Protein AF-A0A6P0U2B2-F1 (afdb_monomer)

Radius of gyration: 15.57 Å; Cα contacts (8 Å, |Δi|>4): 44; chains: 1; bounding box: 27×31×54 Å

Foldseek 3Di:
DDDDPPDDPPPPPCLPPPVSLVVVCVVPLVVSLVVLVVVLVCCVVVVDDDDPVVNVVSVVSNVVSVVVVVVVVVVD

Solvent-accessible surface area (backbone atoms only — not comparable to full-atom values): 4562 Å² total; per-residue (Å²): 138,85,79,74,80,79,80,73,86,80,69,75,49,74,80,70,39,66,68,52,42,48,54,45,34,76,76,36,32,67,62,40,30,53,52,41,52,50,53,52,49,33,36,78,70,67,77,39,94,72,55,69,68,58,52,50,52,45,51,54,54,33,53,55,26,50,54,52,50,51,54,52,62,74,75,104

Mean predicted aligned error: 9.4 Å

Structure (mmCIF, N/CA/C/O backbone):
data_AF-A0A6P0U2B2-F1
#
_en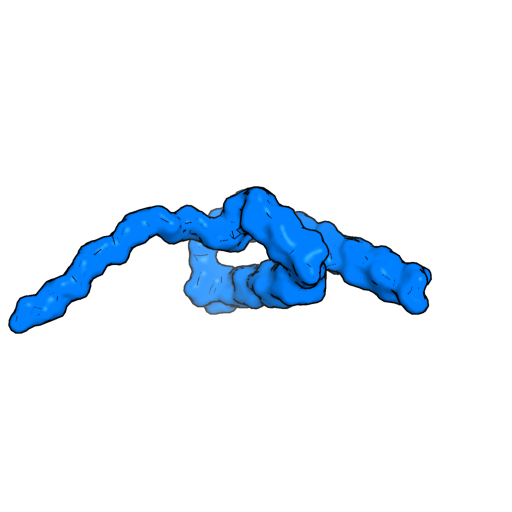try.id   AF-A0A6P0U2B2-F1
#
loop_
_atom_site.group_PDB
_atom_site.id
_atom_site.type_symbol
_atom_site.label_atom_id
_atom_site.label_alt_id
_atom_site.label_comp_id
_atom_site.label_asym_id
_atom_site.label_entity_id
_atom_site.label_seq_id
_atom_site.pdbx_PDB_ins_code
_atom_site.Cartn_x
_atom_site.Cartn_y
_atom_site.Cartn_z
_atom_site.occupancy
_atom_site.B_iso_or_equiv
_atom_site.auth_seq_id
_atom_site.auth_comp_id
_atom_site.auth_asym_id
_atom_site.auth_atom_id
_atom_site.pdbx_PDB_model_num
ATOM 1 N N . MET A 1 1 ? 12.889 -25.002 30.157 1.00 41.25 1 MET A N 1
ATOM 2 C CA . MET A 1 1 ? 12.230 -23.708 29.886 1.00 41.25 1 MET A CA 1
ATOM 3 C C . MET A 1 1 ? 13.137 -22.911 28.964 1.00 41.25 1 MET A C 1
ATOM 5 O O . MET A 1 1 ? 14.063 -22.273 2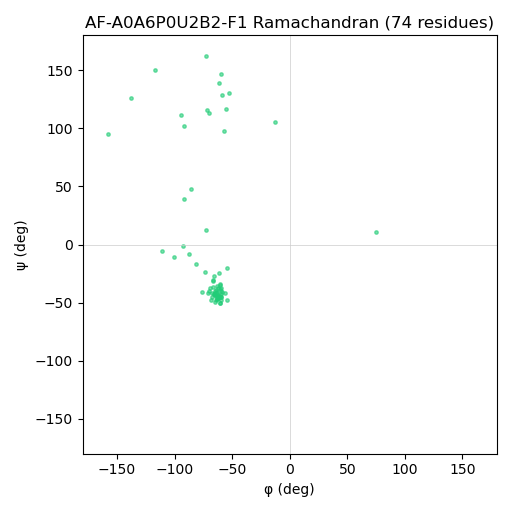9.440 1.00 41.25 1 MET A O 1
ATOM 9 N N . LEU A 1 2 ? 12.957 -23.045 27.650 1.00 43.31 2 LEU A N 1
ATOM 10 C CA . LEU A 1 2 ? 13.693 -22.250 26.666 1.00 43.31 2 LEU A CA 1
ATOM 11 C C . LEU A 1 2 ? 12.843 -21.012 26.377 1.00 43.31 2 LEU A C 1
ATOM 13 O O . LEU A 1 2 ? 11.811 -21.111 25.719 1.00 43.31 2 LEU A O 1
ATOM 17 N N . GLY A 1 3 ? 13.220 -19.883 26.972 1.00 47.03 3 GLY A N 1
ATOM 18 C CA . GLY A 1 3 ? 12.592 -18.598 26.696 1.00 47.03 3 GLY A CA 1
ATOM 19 C C . GLY A 1 3 ? 13.011 -18.129 25.310 1.00 47.03 3 GLY A C 1
ATOM 20 O O . GLY A 1 3 ? 14.193 -17.895 25.069 1.00 47.03 3 GLY A O 1
ATOM 21 N N . PHE A 1 4 ? 12.051 -18.014 24.398 1.00 51.44 4 PHE A N 1
ATOM 22 C CA . PHE A 1 4 ? 12.250 -17.256 23.169 1.00 51.44 4 PHE A CA 1
ATOM 23 C C . PHE A 1 4 ? 12.541 -15.791 23.539 1.00 51.44 4 PHE A C 1
ATOM 25 O O . PHE A 1 4 ? 11.910 -15.274 24.468 1.00 51.44 4 PHE A O 1
ATOM 32 N N . PRO A 1 5 ? 13.488 -15.113 22.865 1.00 53.31 5 PRO A N 1
ATOM 33 C CA . PRO A 1 5 ? 13.716 -13.693 23.101 1.00 53.31 5 PRO A CA 1
ATOM 34 C C . PRO A 1 5 ? 12.431 -12.903 22.793 1.00 53.31 5 PRO A C 1
ATOM 36 O O . PRO A 1 5 ? 11.677 -13.298 21.898 1.00 53.31 5 PRO A O 1
ATOM 39 N N . PRO A 1 6 ? 12.153 -11.803 23.518 1.00 51.00 6 PRO A N 1
ATOM 40 C CA . PRO A 1 6 ? 10.981 -10.982 23.253 1.00 51.00 6 PRO A CA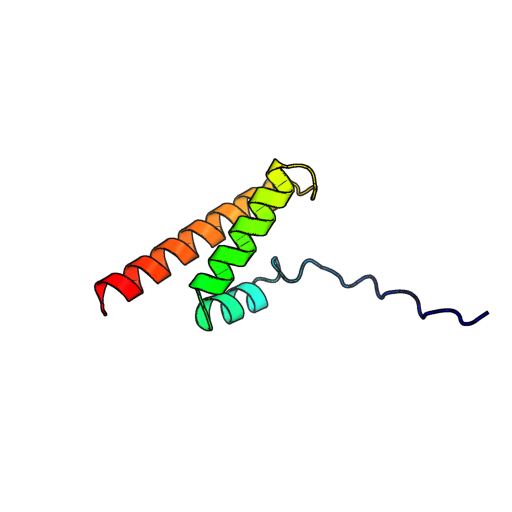 1
ATOM 41 C C . PRO A 1 6 ? 11.044 -10.469 21.814 1.00 51.00 6 PRO A C 1
ATOM 43 O O . PRO A 1 6 ? 12.060 -9.924 21.379 1.00 51.00 6 PRO A O 1
ATOM 46 N N . LEU A 1 7 ? 9.955 -10.665 21.070 1.00 52.09 7 LEU A N 1
ATOM 47 C CA . LEU A 1 7 ? 9.780 -10.071 19.751 1.00 52.09 7 LEU A CA 1
ATOM 48 C C . LEU A 1 7 ? 9.951 -8.552 19.896 1.00 52.09 7 LEU A C 1
ATOM 50 O O . LEU A 1 7 ? 9.211 -7.895 20.625 1.00 52.09 7 LEU A O 1
ATOM 54 N N . ASN A 1 8 ? 10.979 -8.017 19.243 1.00 44.97 8 ASN A N 1
ATOM 55 C CA . ASN A 1 8 ? 11.264 -6.590 19.164 1.00 44.97 8 ASN A CA 1
ATOM 56 C C . ASN A 1 8 ? 10.003 -5.839 18.665 1.00 44.97 8 ASN A C 1
ATOM 58 O O . ASN A 1 8 ? 9.437 -6.261 17.654 1.00 44.97 8 ASN A O 1
ATOM 62 N N . PRO A 1 9 ? 9.531 -4.752 19.312 1.00 47.31 9 PRO A N 1
ATOM 63 C CA . PRO A 1 9 ? 8.279 -4.082 18.941 1.00 47.31 9 PRO A CA 1
ATOM 64 C C . PRO A 1 9 ? 8.342 -3.267 17.634 1.00 47.31 9 PRO A C 1
ATOM 66 O O . PRO A 1 9 ? 7.428 -2.502 17.335 1.00 47.31 9 PRO A O 1
ATOM 69 N N . THR A 1 10 ? 9.378 -3.416 16.809 1.00 44.03 10 THR A N 1
ATOM 70 C CA . THR A 1 10 ? 9.532 -2.656 15.559 1.00 44.03 10 THR A CA 1
ATOM 71 C C . THR A 1 10 ? 8.804 -3.309 14.380 1.00 44.03 10 THR A C 1
ATOM 73 O O . THR A 1 10 ? 9.354 -3.448 13.297 1.00 44.03 10 THR A O 1
ATOM 76 N N . TYR A 1 11 ? 7.542 -3.696 14.559 1.00 43.09 11 TYR A N 1
ATOM 77 C CA . TYR A 1 11 ? 6.643 -4.065 13.458 1.00 43.09 11 TYR A CA 1
ATOM 78 C C . TYR A 1 11 ? 5.840 -2.848 12.985 1.00 43.09 11 TYR A C 1
ATOM 80 O O . TYR A 1 11 ? 4.657 -2.964 12.670 1.00 43.09 11 TYR A O 1
ATOM 88 N N . LYS A 1 12 ? 6.466 -1.660 12.919 1.00 45.75 12 LYS A N 1
ATOM 89 C CA . LYS A 1 12 ? 5.891 -0.541 12.163 1.00 45.75 12 LYS A CA 1
ATOM 9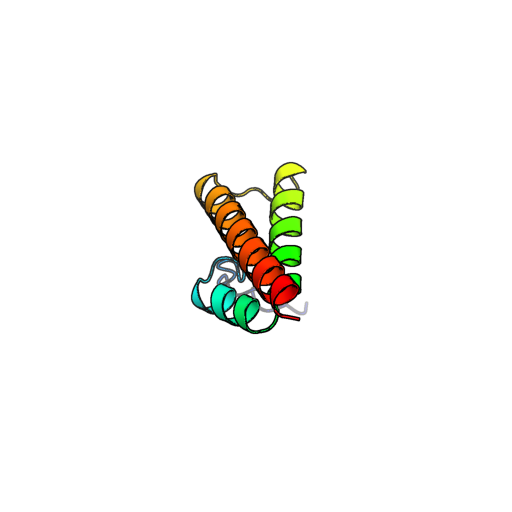0 C C . LYS A 1 12 ? 5.698 -1.037 10.731 1.00 45.75 12 LYS A C 1
ATOM 92 O O . LYS A 1 12 ? 6.644 -1.162 9.972 1.00 45.75 12 LYS A O 1
ATOM 97 N N . THR A 1 13 ? 4.461 -1.435 10.474 1.00 50.66 13 THR A N 1
ATOM 98 C CA . THR A 1 13 ? 3.861 -2.030 9.289 1.00 50.66 13 THR A CA 1
ATOM 99 C C . THR A 1 13 ? 4.757 -1.926 8.056 1.00 50.66 13 THR A C 1
ATOM 101 O O . THR A 1 13 ? 4.860 -0.856 7.469 1.00 50.66 13 THR A O 1
ATOM 104 N N . TYR A 1 14 ? 5.379 -3.035 7.642 1.00 51.00 14 TYR A N 1
ATOM 105 C CA . TYR A 1 14 ? 6.262 -3.099 6.464 1.00 51.00 14 TYR A CA 1
ATOM 106 C C . TYR A 1 14 ? 5.600 -2.591 5.165 1.00 51.00 14 TYR A C 1
ATOM 108 O O . TYR A 1 14 ? 6.297 -2.208 4.234 1.00 51.00 14 TYR A O 1
ATOM 116 N N . ALA A 1 15 ? 4.263 -2.550 5.115 1.00 51.16 15 ALA A N 1
ATOM 117 C CA . ALA A 1 15 ? 3.479 -1.999 4.008 1.00 51.16 15 ALA A CA 1
ATOM 118 C C . ALA A 1 15 ? 3.197 -0.480 4.100 1.00 51.16 15 ALA A C 1
ATOM 120 O O . ALA A 1 15 ? 2.663 0.092 3.158 1.00 51.16 15 ALA A O 1
ATOM 121 N N . LEU A 1 16 ? 3.518 0.182 5.220 1.00 56.72 16 LEU A N 1
ATOM 122 C CA . LEU A 1 16 ? 3.299 1.626 5.426 1.00 56.72 16 LEU A CA 1
ATOM 123 C C . LEU A 1 16 ? 4.595 2.440 5.487 1.00 56.72 16 LEU A C 1
ATOM 125 O O . LEU A 1 16 ? 4.531 3.671 5.555 1.00 56.72 16 LEU A O 1
ATOM 129 N N . ASP A 1 17 ? 5.751 1.778 5.463 1.00 74.19 17 ASP A N 1
ATOM 130 C CA . ASP A 1 17 ? 7.019 2.450 5.213 1.00 74.19 17 ASP A CA 1
ATOM 131 C C . ASP A 1 17 ? 7.049 2.894 3.744 1.00 74.19 17 ASP A C 1
ATOM 133 O O . ASP A 1 17 ? 7.022 2.070 2.828 1.00 74.19 17 ASP A O 1
ATOM 137 N N . ALA A 1 18 ? 7.044 4.211 3.530 1.00 72.00 18 ALA A N 1
ATOM 138 C CA . ALA A 1 18 ? 6.963 4.810 2.203 1.00 72.00 18 ALA A CA 1
ATOM 139 C C . ALA A 1 18 ? 8.143 4.400 1.308 1.00 72.00 18 ALA A C 1
ATOM 141 O O . ALA A 1 18 ? 7.953 4.203 0.110 1.00 72.00 18 ALA A O 1
ATOM 142 N N . GLU A 1 19 ? 9.334 4.213 1.883 1.00 75.69 19 GLU A N 1
ATOM 143 C CA . GLU A 1 19 ? 10.526 3.825 1.127 1.00 75.69 19 GLU A CA 1
ATOM 144 C C . GLU A 1 19 ? 10.423 2.369 0.652 1.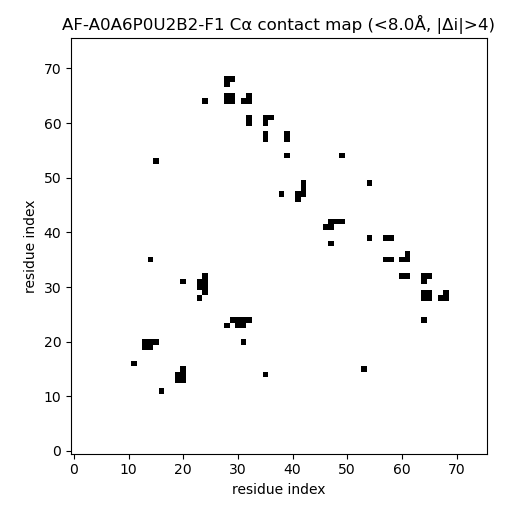00 75.69 19 GLU A C 1
ATOM 146 O O . GLU A 1 19 ? 10.744 2.044 -0.492 1.00 75.69 19 GLU A O 1
ATOM 151 N N . MET A 1 20 ? 9.925 1.480 1.514 1.00 75.94 20 MET A N 1
ATOM 152 C CA . MET A 1 20 ? 9.721 0.070 1.169 1.00 75.94 20 MET A CA 1
ATOM 153 C C . MET A 1 20 ? 8.576 -0.116 0.176 1.00 75.94 20 MET A C 1
ATOM 155 O O . MET A 1 20 ? 8.703 -0.915 -0.752 1.00 75.94 20 MET A O 1
ATOM 159 N N . ALA A 1 21 ? 7.485 0.635 0.346 1.00 79.12 21 ALA A N 1
ATOM 160 C CA . ALA A 1 21 ? 6.368 0.641 -0.590 1.00 79.12 21 ALA A CA 1
ATOM 161 C C . ALA A 1 21 ? 6.827 1.076 -1.987 1.00 79.12 21 ALA A C 1
ATOM 163 O O . ALA A 1 21 ? 6.519 0.405 -2.970 1.00 79.12 21 ALA A O 1
ATOM 164 N N . GLN A 1 22 ? 7.636 2.137 -2.069 1.00 83.31 22 GLN A N 1
ATOM 165 C CA . GLN A 1 22 ? 8.209 2.593 -3.330 1.00 83.31 22 GLN A CA 1
ATOM 166 C C . GLN A 1 22 ? 9.098 1.524 -3.980 1.00 83.31 22 GLN A C 1
ATOM 168 O O . GLN A 1 22 ? 8.875 1.183 -5.138 1.00 83.31 22 GLN A O 1
ATOM 173 N N . LYS A 1 23 ? 10.049 0.941 -3.237 1.00 85.00 23 LYS A N 1
ATOM 174 C CA . LYS A 1 23 ? 10.951 -0.101 -3.768 1.00 85.00 23 LYS A CA 1
ATOM 175 C C . LYS A 1 23 ? 10.200 -1.336 -4.266 1.00 85.00 23 LYS A C 1
ATOM 177 O O . LYS A 1 23 ? 10.545 -1.884 -5.308 1.00 85.00 23 LYS A O 1
ATOM 182 N N . LEU A 1 24 ? 9.191 -1.794 -3.522 1.00 83.56 24 LEU A N 1
ATOM 183 C CA . LEU A 1 24 ? 8.375 -2.948 -3.913 1.00 83.56 24 LEU A CA 1
ATOM 184 C C . LEU A 1 24 ? 7.562 -2.661 -5.176 1.00 83.56 24 LEU A C 1
ATOM 186 O O . LEU A 1 24 ? 7.506 -3.513 -6.061 1.00 83.56 24 LEU A O 1
ATOM 190 N N . ARG A 1 25 ? 6.973 -1.466 -5.264 1.00 84.50 25 ARG A N 1
ATOM 191 C CA . ARG A 1 25 ? 6.205 -1.017 -6.425 1.00 84.50 25 ARG A CA 1
ATOM 192 C C . ARG A 1 25 ? 7.070 -0.917 -7.682 1.00 84.50 25 ARG A C 1
ATOM 194 O O . ARG A 1 25 ? 6.696 -1.473 -8.705 1.00 84.50 25 ARG A O 1
ATOM 201 N N . GLU A 1 26 ? 8.251 -0.305 -7.584 1.00 86.19 26 GLU A N 1
ATOM 202 C CA . GLU A 1 26 ? 9.209 -0.206 -8.698 1.00 86.19 26 GLU A CA 1
ATOM 203 C C . GLU A 1 26 ? 9.723 -1.581 -9.158 1.00 86.19 26 GLU A C 1
ATOM 205 O O . GLU A 1 26 ? 9.945 -1.796 -10.347 1.00 86.19 26 GLU A O 1
ATOM 210 N N . ALA A 1 27 ? 9.910 -2.524 -8.229 1.00 90.31 27 ALA A N 1
ATOM 211 C CA . ALA A 1 27 ? 10.393 -3.863 -8.553 1.00 90.31 27 ALA A CA 1
ATOM 212 C C . ALA A 1 27 ? 9.314 -4.753 -9.193 1.00 90.31 27 ALA A C 1
ATOM 214 O O . ALA A 1 27 ? 9.619 -5.535 -10.095 1.00 90.31 27 ALA A O 1
ATOM 215 N N . ASN A 1 28 ? 8.075 -4.691 -8.694 1.00 91.50 28 ASN A N 1
ATOM 216 C CA . ASN A 1 28 ? 6.946 -5.450 -9.225 1.00 91.50 28 ASN A CA 1
ATOM 217 C C . ASN A 1 28 ? 5.604 -4.782 -8.845 1.00 91.50 28 ASN A C 1
ATOM 219 O O . ASN A 1 28 ? 5.064 -5.062 -7.764 1.00 91.50 28 ASN A O 1
ATOM 223 N N . PRO A 1 29 ? 5.028 -3.948 -9.730 1.00 90.81 29 PRO A N 1
ATOM 224 C CA . PRO A 1 29 ? 3.803 -3.210 -9.429 1.00 90.81 29 PRO A CA 1
ATOM 225 C C . PRO A 1 29 ? 2.585 -4.134 -9.263 1.00 90.81 29 PRO A C 1
ATOM 227 O O . PRO A 1 29 ? 1.733 -3.881 -8.413 1.00 90.81 29 PRO A O 1
ATOM 230 N N . GLU A 1 30 ? 2.532 -5.266 -9.974 1.00 92.94 30 GLU A N 1
ATOM 231 C CA . GLU A 1 30 ? 1.450 -6.253 -9.844 1.00 92.94 30 GLU A CA 1
ATOM 232 C C . GLU A 1 30 ? 1.471 -6.949 -8.475 1.00 92.94 30 GLU A C 1
ATOM 234 O O . GLU A 1 30 ? 0.443 -7.076 -7.802 1.00 92.94 30 GLU A O 1
ATOM 239 N N . ALA A 1 31 ? 2.652 -7.368 -8.013 1.00 90.12 31 ALA A N 1
ATOM 240 C CA . ALA A 1 31 ? 2.806 -7.944 -6.681 1.00 90.12 31 ALA A CA 1
ATOM 241 C C . ALA A 1 31 ? 2.462 -6.923 -5.588 1.00 90.12 31 ALA A C 1
ATOM 243 O O . ALA A 1 31 ? 1.787 -7.271 -4.616 1.00 90.12 31 ALA A O 1
ATOM 244 N N . PHE A 1 32 ? 2.887 -5.669 -5.761 1.00 91.19 32 PHE A N 1
ATOM 245 C CA . PHE A 1 32 ? 2.575 -4.581 -4.840 1.00 91.19 32 PHE A CA 1
ATOM 246 C C . PHE A 1 32 ? 1.061 -4.340 -4.733 1.00 91.19 32 PHE A C 1
ATOM 248 O O . PHE A 1 32 ? 0.510 -4.386 -3.628 1.00 91.19 32 PHE A O 1
ATOM 255 N N . ARG A 1 33 ? 0.366 -4.213 -5.870 1.00 93.69 33 ARG A N 1
ATOM 256 C CA . ARG A 1 33 ? -1.099 -4.116 -5.934 1.00 93.69 33 ARG A CA 1
ATOM 257 C C . ARG A 1 33 ? -1.785 -5.282 -5.222 1.00 93.69 33 ARG A C 1
ATOM 259 O O . ARG A 1 33 ? -2.677 -5.077 -4.400 1.00 93.69 33 ARG A O 1
ATOM 266 N N . ASN A 1 34 ? -1.344 -6.512 -5.489 1.00 92.56 34 ASN A N 1
ATOM 267 C CA . ASN A 1 34 ? -1.922 -7.717 -4.892 1.00 92.56 34 ASN A CA 1
ATOM 268 C C . ASN A 1 34 ? -1.775 -7.750 -3.362 1.00 92.56 34 ASN A C 1
ATOM 270 O O . ASN A 1 34 ? -2.686 -8.199 -2.661 1.00 92.56 34 ASN A O 1
ATOM 274 N N . ILE A 1 35 ? -0.647 -7.275 -2.825 1.00 91.44 35 ILE A N 1
ATOM 275 C CA . ILE A 1 35 ? -0.438 -7.162 -1.375 1.00 91.44 35 ILE A CA 1
ATOM 276 C C . ILE A 1 35 ? -1.426 -6.160 -0.776 1.00 91.44 35 ILE A C 1
ATOM 278 O O . ILE A 1 35 ? -2.097 -6.486 0.205 1.00 91.44 35 ILE A O 1
ATOM 282 N N . ILE A 1 36 ? -1.560 -4.978 -1.378 1.00 92.62 36 ILE A N 1
ATOM 283 C CA . ILE A 1 36 ? -2.483 -3.945 -0.899 1.00 92.62 36 ILE A CA 1
ATOM 284 C C . ILE A 1 36 ? -3.931 -4.435 -0.940 1.00 92.62 36 ILE A C 1
ATOM 286 O O . ILE A 1 36 ? -4.646 -4.299 0.055 1.00 92.62 36 ILE A O 1
ATOM 290 N N . GLY A 1 37 ? -4.347 -5.076 -2.035 1.00 93.81 37 GLY A N 1
ATOM 291 C CA . GLY A 1 37 ? -5.688 -5.647 -2.163 1.00 93.81 37 GLY A CA 1
ATOM 292 C C . GLY A 1 37 ? -6.013 -6.636 -1.038 1.00 93.81 37 GLY A C 1
ATOM 293 O O . GLY A 1 37 ? -7.083 -6.564 -0.435 1.00 93.81 37 GLY A O 1
ATOM 294 N N . ARG A 1 38 ? -5.055 -7.495 -0.661 1.00 94.19 38 ARG A N 1
ATOM 295 C CA . ARG A 1 38 ? -5.215 -8.427 0.471 1.00 94.19 38 ARG A CA 1
ATOM 296 C C . ARG A 1 38 ? -5.319 -7.718 1.819 1.00 94.19 38 ARG A C 1
ATOM 298 O O . ARG A 1 38 ? -6.063 -8.180 2.680 1.00 94.19 38 ARG A O 1
ATOM 305 N N . MET A 1 39 ? -4.593 -6.619 2.027 1.00 91.62 39 MET A N 1
ATOM 306 C CA . MET A 1 39 ? -4.700 -5.835 3.266 1.00 91.62 39 MET A CA 1
ATOM 307 C C . MET A 1 39 ? -6.067 -5.155 3.384 1.00 91.62 39 MET A C 1
ATOM 309 O O . MET A 1 39 ? -6.676 -5.187 4.455 1.00 91.62 39 MET A O 1
ATOM 313 N N . LEU A 1 40 ? -6.575 -4.597 2.281 1.00 93.69 40 LEU A N 1
ATOM 314 C CA . LEU A 1 40 ? -7.914 -4.010 2.219 1.00 93.69 40 LEU A CA 1
ATOM 315 C C . LEU A 1 40 ? -9.001 -5.070 2.447 1.00 93.69 40 LEU A C 1
ATOM 317 O O . LEU A 1 40 ? -9.908 -4.851 3.248 1.00 93.69 40 LEU A O 1
ATOM 321 N N . GLU A 1 41 ? -8.879 -6.247 1.826 1.00 95.06 41 GLU A N 1
ATOM 322 C CA . GLU A 1 41 ? -9.799 -7.370 2.043 1.00 95.06 41 GLU A CA 1
ATOM 323 C C . GLU A 1 41 ? -9.773 -7.856 3.499 1.00 95.06 41 GLU A C 1
ATOM 325 O O . GLU A 1 41 ? -10.825 -8.059 4.110 1.00 95.06 41 GLU A O 1
ATOM 330 N N . ALA A 1 42 ? -8.581 -8.014 4.081 1.00 93.81 42 ALA A N 1
ATOM 331 C CA . ALA A 1 42 ? -8.429 -8.402 5.478 1.00 93.81 42 ALA A CA 1
ATOM 332 C C . ALA A 1 42 ? -9.092 -7.387 6.419 1.00 93.81 42 ALA A C 1
ATOM 334 O O . ALA A 1 42 ? -9.720 -7.789 7.401 1.00 93.81 42 ALA A O 1
ATOM 335 N N . SER A 1 43 ? -9.007 -6.091 6.101 1.00 91.25 43 SER A N 1
ATOM 336 C CA . SER A 1 43 ? -9.706 -5.061 6.865 1.00 91.25 43 SER A CA 1
ATOM 337 C C . SER A 1 43 ? -11.223 -5.127 6.696 1.00 91.25 43 SER A C 1
ATOM 339 O O . SER A 1 43 ? -11.939 -5.188 7.694 1.00 91.25 43 SER A O 1
ATOM 341 N N . GLY A 1 44 ? -11.720 -5.237 5.460 1.00 91.88 44 GLY A N 1
ATOM 342 C CA . GLY A 1 44 ? -13.154 -5.357 5.173 1.00 91.88 44 GLY A CA 1
ATOM 343 C C . GLY A 1 44 ? -13.810 -6.603 5.781 1.00 91.88 44 GLY A C 1
ATOM 344 O O . GLY A 1 44 ? -15.007 -6.601 6.059 1.00 91.88 44 GLY A O 1
ATOM 345 N N . ARG A 1 45 ? -13.028 -7.660 6.036 1.00 95.50 45 ARG A N 1
ATOM 346 C CA . ARG A 1 45 ? -13.476 -8.895 6.705 1.00 95.50 45 ARG A CA 1
ATOM 347 C C . ARG A 1 45 ? -13.269 -8.893 8.224 1.00 95.50 45 ARG A C 1
ATOM 349 O O . ARG A 1 45 ? -13.611 -9.875 8.879 1.00 95.50 45 ARG A O 1
ATOM 356 N N . GLY A 1 46 ? -12.700 -7.829 8.789 1.00 91.50 46 GLY A N 1
ATOM 357 C CA . GLY A 1 46 ? -12.434 -7.716 10.224 1.00 91.50 46 GLY A CA 1
ATOM 358 C C . GLY A 1 46 ? -11.244 -8.541 10.730 1.00 91.50 46 GLY A C 1
ATOM 359 O O . GLY A 1 46 ? -11.055 -8.644 11.939 1.00 91.50 46 GLY A O 1
ATOM 360 N N . PHE A 1 47 ? -10.421 -9.106 9.839 1.00 87.38 47 PHE A N 1
ATOM 361 C CA . PHE A 1 47 ? -9.180 -9.798 10.211 1.00 87.38 47 PHE A CA 1
ATOM 362 C C . PHE A 1 47 ? -8.069 -8.829 10.626 1.00 87.38 47 PHE A C 1
ATOM 364 O O . PHE A 1 47 ? -7.155 -9.213 11.354 1.00 87.38 47 PHE A O 1
ATOM 371 N N . TRP A 1 48 ? -8.144 -7.575 10.174 1.00 88.44 48 TRP A N 1
ATOM 372 C CA . TRP A 1 48 ? -7.203 -6.524 10.536 1.00 88.44 48 TRP A CA 1
ATOM 373 C C . TRP A 1 48 ? -7.928 -5.204 10.815 1.00 88.44 48 TRP A C 1
ATOM 375 O O . TRP A 1 48 ? -8.686 -4.705 9.987 1.00 88.44 48 TRP A O 1
ATOM 385 N N . GLN A 1 49 ? -7.687 -4.625 11.990 1.00 87.50 49 GLN A N 1
ATOM 386 C CA . GLN A 1 49 ? -8.214 -3.312 12.356 1.00 87.50 49 GLN A CA 1
ATOM 387 C C 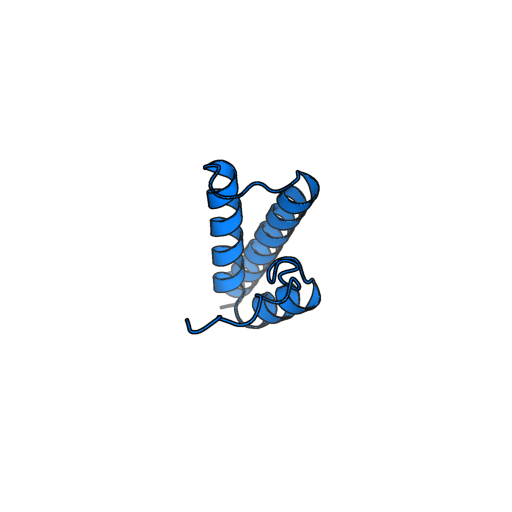. GLN A 1 49 ? -7.172 -2.245 12.028 1.00 87.50 49 GLN A C 1
ATOM 389 O O . GLN A 1 49 ? -6.113 -2.177 12.654 1.00 87.50 49 GLN A O 1
ATOM 394 N N . ALA A 1 50 ? -7.489 -1.419 11.040 1.00 85.12 50 ALA A N 1
ATOM 395 C CA . ALA A 1 50 ? -6.731 -0.238 10.667 1.00 85.12 50 ALA A CA 1
ATOM 396 C C . ALA A 1 50 ? -7.601 1.000 10.879 1.00 85.12 50 ALA A C 1
ATOM 398 O O . ALA A 1 50 ? -8.825 0.923 10.791 1.00 85.12 50 ALA A O 1
ATOM 399 N N . ASP A 1 51 ? -6.967 2.129 11.178 1.00 89.25 51 ASP A N 1
ATOM 400 C CA . ASP A 1 51 ? -7.662 3.412 11.175 1.00 89.25 51 ASP A CA 1
ATOM 401 C C . ASP A 1 51 ? -7.964 3.868 9.742 1.00 89.25 51 ASP A C 1
ATOM 403 O O . ASP A 1 51 ? -7.381 3.388 8.765 1.00 89.25 51 ASP A O 1
ATOM 407 N N . GLU A 1 52 ? -8.899 4.808 9.634 1.00 89.75 52 GLU A N 1
ATOM 408 C CA . GLU A 1 52 ? -9.371 5.311 8.346 1.00 89.75 52 GLU A CA 1
ATOM 409 C C . GLU A 1 52 ? -8.245 5.949 7.522 1.00 89.75 52 GLU A C 1
ATOM 411 O O . GLU A 1 52 ? -8.207 5.791 6.306 1.00 89.75 52 GLU A O 1
ATOM 416 N N . GLU A 1 53 ? -7.285 6.608 8.177 1.00 89.06 53 GLU A N 1
ATOM 417 C CA . GLU A 1 53 ? -6.132 7.227 7.516 1.00 89.06 53 GLU A CA 1
ATOM 418 C C . GLU A 1 53 ? -5.263 6.178 6.805 1.00 89.06 53 GLU A C 1
ATOM 420 O O . GLU A 1 53 ? -4.909 6.335 5.634 1.00 89.06 53 GLU A O 1
ATOM 425 N N . LYS A 1 54 ? -4.963 5.058 7.472 1.00 86.62 54 LYS A N 1
ATOM 426 C CA . LYS A 1 54 ? -4.217 3.947 6.865 1.00 86.62 54 LYS A CA 1
ATOM 427 C C . LYS A 1 54 ? -4.990 3.293 5.732 1.00 86.62 54 LYS A C 1
ATOM 429 O O . LYS A 1 54 ? -4.387 2.958 4.715 1.00 86.62 54 LYS A O 1
ATOM 434 N N . LEU A 1 55 ? -6.297 3.095 5.894 1.00 91.94 55 LEU A N 1
ATOM 435 C CA . LEU A 1 55 ? -7.130 2.515 4.841 1.00 91.94 55 LEU A CA 1
ATOM 436 C C . LEU A 1 55 ? -7.192 3.420 3.614 1.00 91.94 55 LEU A C 1
ATOM 438 O O . LEU A 1 55 ? -7.101 2.928 2.491 1.00 91.94 55 LEU A O 1
ATOM 442 N N . GLN A 1 56 ? -7.274 4.730 3.827 1.00 93.12 56 GLN A N 1
ATOM 443 C CA . GLN A 1 56 ? -7.249 5.710 2.755 1.00 93.12 56 GLN A CA 1
ATOM 444 C C . GLN A 1 56 ? -5.922 5.679 1.999 1.00 93.12 56 GLN A C 1
ATOM 446 O O . GLN A 1 56 ? -5.919 5.549 0.777 1.00 93.12 56 GLN A O 1
ATOM 451 N N . LYS A 1 57 ? -4.800 5.661 2.722 1.00 90.31 57 LYS A N 1
ATOM 452 C CA . LYS A 1 57 ? -3.473 5.542 2.113 1.00 90.31 57 LYS A CA 1
ATOM 453 C C . LYS A 1 57 ? -3.299 4.243 1.321 1.00 90.31 57 LYS A C 1
ATOM 455 O O . LYS A 1 57 ? -2.675 4.243 0.266 1.00 90.31 57 LYS A O 1
ATOM 460 N N . LEU A 1 58 ? -3.838 3.126 1.814 1.00 91.75 58 LEU A N 1
ATOM 461 C CA . LEU A 1 58 ? -3.809 1.855 1.086 1.00 91.75 58 LEU A CA 1
ATOM 462 C C . LEU A 1 58 ? -4.625 1.921 -0.209 1.00 91.75 58 LEU A C 1
ATOM 464 O O . LEU A 1 58 ? -4.163 1.405 -1.219 1.00 91.75 58 LEU A O 1
ATOM 468 N N . ARG A 1 59 ? -5.795 2.569 -0.208 1.00 94.38 59 ARG A N 1
ATOM 469 C CA . ARG A 1 59 ? -6.589 2.776 -1.432 1.00 94.38 59 ARG A CA 1
ATOM 470 C C . ARG A 1 59 ? -5.837 3.623 -2.459 1.00 94.38 59 ARG A C 1
ATOM 472 O O . ARG A 1 59 ? -5.719 3.209 -3.601 1.00 94.38 59 ARG A O 1
ATOM 479 N N . GLU A 1 60 ? -5.225 4.724 -2.033 1.00 93.50 60 GLU A N 1
ATOM 480 C CA . GLU A 1 60 ? -4.413 5.572 -2.921 1.00 93.50 60 GLU A CA 1
ATOM 481 C C . GLU A 1 60 ? -3.230 4.810 -3.532 1.00 93.50 60 GLU A C 1
ATOM 483 O O . GLU A 1 60 ? -2.971 4.898 -4.728 1.00 93.50 60 GLU A O 1
ATOM 488 N N . LEU A 1 61 ? -2.520 4.017 -2.724 1.00 90.06 61 LEU A N 1
ATOM 489 C CA . L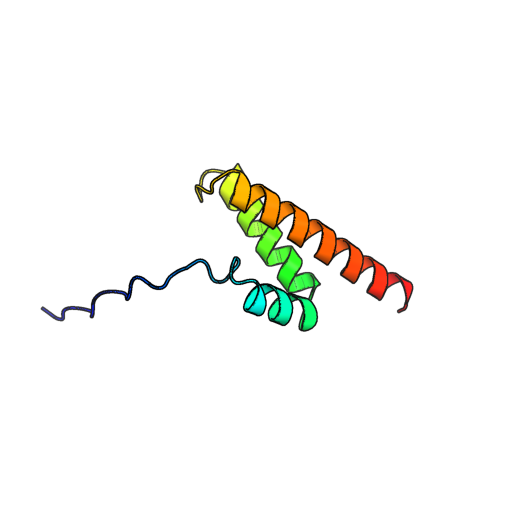EU A 1 61 ? -1.414 3.196 -3.216 1.00 90.06 61 LEU A CA 1
ATOM 490 C C . LEU A 1 61 ? -1.882 2.076 -4.159 1.00 90.06 61 LEU A C 1
ATOM 492 O O . LEU A 1 61 ? -1.125 1.688 -5.048 1.00 90.06 61 LEU A O 1
ATOM 496 N N . HIS A 1 62 ? -3.097 1.554 -3.966 1.00 93.19 62 HIS A N 1
ATOM 497 C CA . HIS A 1 62 ? -3.706 0.588 -4.878 1.00 93.19 62 HIS A CA 1
ATOM 498 C C . HIS A 1 62 ? -3.956 1.220 -6.251 1.00 93.19 62 HIS A C 1
ATOM 500 O O . HIS A 1 62 ? -3.530 0.656 -7.255 1.00 93.19 62 HIS A O 1
ATOM 506 N N . ASP A 1 63 ? -4.576 2.402 -6.281 1.00 93.56 63 ASP A N 1
ATOM 507 C CA . ASP A 1 63 ? -4.908 3.123 -7.516 1.00 93.56 63 ASP A CA 1
ATOM 508 C C . ASP A 1 63 ? -3.644 3.505 -8.300 1.00 93.56 63 ASP A C 1
ATOM 510 O O . ASP A 1 63 ? -3.554 3.275 -9.504 1.00 93.56 63 ASP A O 1
ATOM 514 N N . VAL A 1 64 ? -2.610 3.990 -7.605 1.00 91.00 64 VAL A N 1
ATOM 515 C CA . VAL A 1 64 ? -1.307 4.294 -8.218 1.00 91.00 64 VAL A CA 1
ATOM 516 C C . VAL A 1 64 ? -0.673 3.050 -8.854 1.00 91.00 64 VAL A C 1
ATOM 518 O O . VAL A 1 64 ? -0.076 3.135 -9.926 1.00 91.00 64 VAL A O 1
ATOM 521 N N . ALA A 1 65 ? -0.774 1.890 -8.203 1.00 91.31 65 ALA A N 1
ATOM 522 C CA . ALA A 1 65 ? -0.245 0.646 -8.754 1.00 91.31 65 ALA A CA 1
ATOM 523 C C . ALA A 1 65 ? -1.049 0.172 -9.977 1.00 91.31 65 ALA A C 1
ATOM 525 O O . ALA A 1 65 ? -0.457 -0.329 -10.932 1.00 91.31 65 ALA A O 1
ATOM 526 N N . ASP A 1 66 ? -2.374 0.353 -9.966 1.00 92.94 66 ASP A N 1
ATOM 527 C CA . ASP A 1 66 ? -3.245 0.088 -11.117 1.00 92.94 66 ASP A CA 1
ATOM 528 C C . ASP A 1 66 ? -2.854 0.947 -12.329 1.00 92.94 66 ASP A C 1
ATOM 530 O O . ASP A 1 66 ? -2.652 0.412 -13.422 1.00 92.94 66 ASP A O 1
ATOM 534 N N . GLU A 1 67 ? -2.655 2.254 -12.137 1.00 92.44 67 GLU A N 1
ATOM 535 C CA . GLU A 1 67 ? -2.229 3.172 -13.202 1.00 92.44 67 GLU A CA 1
ATOM 536 C C . GLU A 1 67 ? -0.881 2.769 -13.822 1.00 92.44 67 GLU A C 1
ATOM 538 O O . GLU A 1 67 ? -0.716 2.812 -15.045 1.00 92.44 67 GLU A O 1
ATOM 543 N N . GLU A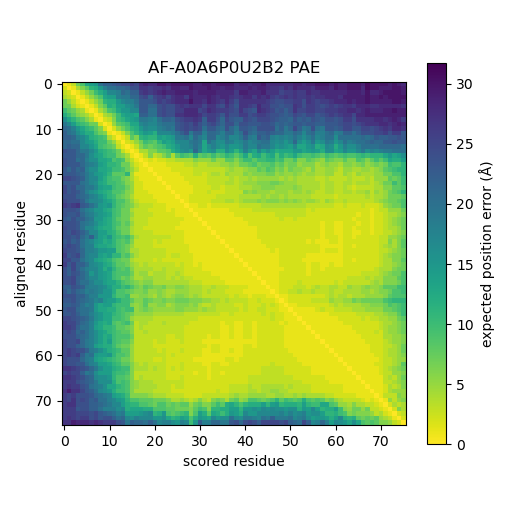 1 68 ? 0.082 2.334 -13.006 1.00 89.50 68 GLU A N 1
ATOM 544 C CA . GLU A 1 68 ? 1.380 1.858 -13.495 1.00 89.50 68 GLU A CA 1
ATOM 545 C C . GLU A 1 68 ? 1.260 0.567 -14.312 1.00 89.50 68 GLU A C 1
ATOM 547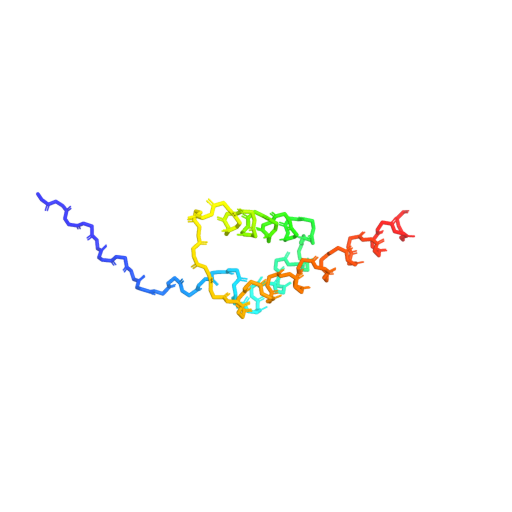 O O . GLU A 1 68 ? 1.875 0.451 -15.375 1.00 89.50 68 GLU A O 1
ATOM 552 N N . ILE A 1 69 ? 0.443 -0.389 -13.861 1.00 91.38 69 ILE A N 1
ATOM 553 C CA . ILE A 1 69 ? 0.208 -1.652 -14.578 1.00 91.38 69 ILE A CA 1
ATOM 554 C C . ILE A 1 69 ? -0.492 -1.391 -15.914 1.00 91.38 69 ILE A C 1
ATOM 556 O O . ILE A 1 69 ? -0.105 -1.959 -16.942 1.00 91.38 69 ILE A O 1
ATOM 560 N N . GLU A 1 70 ? -1.499 -0.516 -15.928 1.00 89.81 70 GLU A N 1
ATOM 561 C CA . GLU A 1 70 ? -2.166 -0.106 -17.161 1.00 89.81 70 GLU A CA 1
ATOM 562 C C . GLU A 1 70 ? -1.210 0.618 -18.114 1.00 89.81 70 GLU A C 1
ATOM 564 O O . GLU A 1 70 ? -1.233 0.359 -19.319 1.00 89.81 70 GLU A O 1
ATOM 569 N N . GLY A 1 71 ? -0.352 1.501 -17.595 1.00 86.44 71 GLY A N 1
ATOM 570 C CA . GLY A 1 71 ? 0.668 2.202 -18.373 1.00 86.44 71 GLY A CA 1
ATOM 571 C C . GLY A 1 71 ? 1.658 1.245 -19.042 1.00 86.44 71 GLY A C 1
ATOM 572 O O . GLY A 1 71 ? 1.923 1.380 -20.236 1.00 86.44 71 GLY A O 1
ATOM 573 N N . VAL A 1 72 ? 2.147 0.238 -18.309 1.00 76.06 72 VAL A N 1
ATOM 574 C CA . VAL A 1 72 ? 3.017 -0.822 -18.855 1.00 76.06 72 VAL A CA 1
ATOM 575 C C . VAL A 1 72 ? 2.285 -1.635 -19.923 1.00 76.06 72 VAL A C 1
ATOM 577 O O . VAL A 1 72 ? 2.830 -1.865 -21.000 1.00 76.06 72 VAL A O 1
ATOM 580 N N . SER A 1 73 ? 1.032 -2.015 -19.667 1.00 74.19 73 SER A N 1
ATOM 581 C CA . SER A 1 73 ? 0.232 -2.831 -20.591 1.00 74.19 73 SER A CA 1
ATOM 582 C C . SER A 1 73 ? -0.093 -2.118 -21.910 1.00 74.19 73 SER A C 1
ATOM 584 O O . SER A 1 73 ? -0.281 -2.779 -22.925 1.00 74.19 73 SER A O 1
ATOM 586 N N . ARG A 1 74 ? -0.163 -0.778 -21.929 1.00 69.50 74 ARG A N 1
ATOM 587 C CA . ARG A 1 74 ? -0.384 0.015 -23.158 1.00 69.50 74 ARG A CA 1
ATOM 588 C C . ARG A 1 74 ? 0.887 0.231 -23.990 1.00 69.50 74 ARG A C 1
ATOM 590 O O . ARG A 1 74 ? 0.775 0.650 -25.140 1.00 69.50 74 ARG A O 1
ATOM 597 N N . LEU A 1 75 ? 2.067 0.011 -23.409 1.00 64.75 75 LEU A N 1
ATOM 598 C CA . LEU A 1 75 ? 3.372 0.198 -24.060 1.00 64.75 75 LEU A CA 1
ATOM 599 C C . LEU A 1 75 ? 4.009 -1.118 -24.544 1.00 64.75 75 LEU A C 1
ATOM 601 O O . LEU A 1 75 ? 5.019 -1.060 -25.247 1.00 64.75 75 LEU A O 1
ATOM 605 N N . GLY A 1 76 ? 3.455 -2.266 -24.141 1.00 50.53 76 GLY A N 1
ATOM 606 C CA . GLY A 1 76 ? 3.940 -3.615 -24.459 1.00 50.53 76 GLY A CA 1
ATOM 607 C C . GLY A 1 76 ? 3.274 -4.271 -25.660 1.00 50.53 76 GLY A C 1
ATOM 608 O O . GLY A 1 76 ? 2.145 -3.874 -26.023 1.00 50.53 76 GLY A O 1
#

pLDDT: mean 79.18, std 17.67, range [41.25, 95.5]

Secondary structure (DSSP, 8-state):
--PPPPPPS----TTT-HHHHHHHHHH-HHHHHHHHHHHHHHHHTTSS---HHHHHHHHHHHHHHHHHHHHHHHH-

Nearest PDB structures (foldseek):
  1p49-assembly1_A  TM=6.805E-01  e=6.394E+00  Homo sapiens
  5m4y-assembly2_C  TM=4.238E-01  e=1.923E+00  Saccharomyces cerevisiae S288C

Sequence (76 aa):
MLGFPPLNPTYKTYALDAEMAQKLREANPEAFRNIIGRMLEASGRGFWQADEEKLQKLRELHDVADEEIEGVSRLG